Protein AF-A0AAE0AYU9-F1 (afdb_monomer_lite)

pLDDT: mean 73.84, std 14.52, range [38.28, 93.12]

Radius of gyration: 21.11 Å; chains: 1; bounding box: 48×39×66 Å

Sequence (106 aa):
MLLLDTLRYVDRSLGNIFGERENVRRELMTQLSTNEKCRDILRMGSDAFARLCELRRATGRLKDNRNSIVEEQVAKFLYVLANNAKNRTISFFFSSIWGDNKSTFS

Secondary structure (DSSP, 8-state):
-HHHHHHHHHHHHHHHHHHHHHHHHHHHHHHHTSHHHHHHHHSS-HHHHHHHHHHHHHTTSS--BTTB-HHHHHHHHHHHHHHHHHHHHHHHHHHHHHHHTTSS--

Structure (mmCIF, N/CA/C/O backbone):
data_AF-A0AAE0AYU9-F1
#
_entry.id   AF-A0AAE0AYU9-F1
#
loop_
_atom_site.group_PDB
_atom_site.id
_atom_site.type_symbol
_atom_site.label_atom_id
_atom_site.label_alt_id
_atom_site.label_comp_id
_atom_site.label_asym_id
_atom_site.label_entity_id
_atom_site.label_seq_id
_atom_site.pdbx_PDB_ins_code
_atom_site.Cartn_x
_atom_site.Cartn_y
_atom_site.Cartn_z
_atom_site.occupancy
_atom_site.B_iso_or_equiv
_atom_site.auth_seq_id
_atom_site.auth_comp_id
_atom_site.auth_asym_id
_atom_site.auth_atom_id
_atom_site.pdbx_PDB_model_num
ATOM 1 N N . MET A 1 1 ? 19.337 1.961 41.067 1.00 57.38 1 MET A N 1
ATOM 2 C CA . MET A 1 1 ? 19.549 3.141 40.201 1.00 57.38 1 MET A CA 1
ATOM 3 C C . MET A 1 1 ? 19.868 2.718 38.764 1.00 57.38 1 MET A C 1
ATOM 5 O O . MET A 1 1 ? 19.027 2.956 37.915 1.00 57.38 1 MET A O 1
ATOM 9 N N . LEU A 1 2 ? 20.932 1.939 38.512 1.00 59.59 2 LEU A N 1
ATOM 10 C CA . LEU A 1 2 ? 21.308 1.454 37.164 1.00 59.59 2 LEU A CA 1
ATOM 11 C C . LEU A 1 2 ? 20.203 0.697 36.388 1.00 59.59 2 LEU A C 1
ATOM 13 O O . LEU A 1 2 ? 20.044 0.918 35.194 1.00 59.59 2 LEU A O 1
ATOM 17 N N . LEU A 1 3 ? 19.396 -0.143 37.052 1.00 43.28 3 LEU A N 1
ATOM 18 C CA . LEU A 1 3 ? 18.287 -0.880 36.411 1.00 43.28 3 LEU A CA 1
ATOM 19 C C . LEU A 1 3 ? 17.128 0.016 35.926 1.00 43.28 3 LEU A C 1
ATOM 21 O O . LEU A 1 3 ? 16.417 -0.341 34.993 1.00 43.28 3 LEU A O 1
ATOM 25 N N . LEU A 1 4 ? 16.921 1.180 36.552 1.00 41.94 4 LEU A N 1
ATOM 26 C CA . LEU A 1 4 ? 15.888 2.137 36.129 1.00 41.94 4 LEU A CA 1
ATOM 27 C C . LEU A 1 4 ? 16.367 3.000 34.959 1.00 41.94 4 LEU A C 1
ATOM 29 O O . LEU A 1 4 ? 15.555 3.475 34.167 1.00 41.94 4 LEU A O 1
ATOM 33 N N . ASP A 1 5 ? 17.676 3.206 34.842 1.00 48.34 5 ASP A N 1
ATOM 34 C CA . ASP A 1 5 ? 18.280 3.958 33.744 1.00 48.34 5 ASP A CA 1
ATOM 35 C C . ASP A 1 5 ? 18.350 3.109 32.472 1.00 48.34 5 ASP A C 1
ATOM 37 O O . ASP A 1 5 ? 18.048 3.608 31.389 1.00 48.34 5 ASP A O 1
ATOM 41 N N . THR A 1 6 ? 18.622 1.806 32.598 1.00 44.81 6 THR A N 1
ATOM 42 C CA . THR A 1 6 ? 18.540 0.866 31.472 1.00 44.81 6 THR A CA 1
ATOM 43 C C . THR A 1 6 ? 17.108 0.695 30.971 1.00 44.81 6 THR A C 1
ATOM 45 O O . THR A 1 6 ? 16.889 0.756 29.765 1.00 44.81 6 THR A O 1
ATOM 48 N N . LEU A 1 7 ? 16.115 0.568 31.860 1.00 38.28 7 LEU A N 1
ATOM 49 C CA . LEU A 1 7 ? 14.704 0.515 31.458 1.00 38.28 7 LEU A CA 1
ATOM 50 C C . LEU A 1 7 ? 14.247 1.806 30.769 1.00 38.28 7 LEU A C 1
ATOM 52 O O . LEU A 1 7 ? 13.590 1.733 29.737 1.00 38.28 7 LEU A O 1
ATOM 56 N N . ARG A 1 8 ? 14.643 2.983 31.272 1.00 51.56 8 ARG A N 1
ATOM 57 C CA . ARG A 1 8 ? 14.332 4.274 30.628 1.00 51.56 8 ARG A CA 1
ATOM 58 C C . ARG A 1 8 ? 15.034 4.457 29.284 1.00 51.56 8 ARG A C 1
ATOM 60 O O . ARG A 1 8 ? 14.462 5.053 28.375 1.00 51.56 8 ARG A O 1
ATOM 67 N N . TYR A 1 9 ? 16.258 3.955 29.142 1.00 57.06 9 TYR A N 1
ATOM 68 C CA . TYR A 1 9 ? 16.981 3.967 27.873 1.00 57.06 9 TYR A CA 1
ATOM 69 C C . TYR A 1 9 ? 16.324 3.048 26.839 1.00 57.06 9 TYR A C 1
ATOM 71 O O . TYR A 1 9 ? 16.141 3.452 25.690 1.00 57.06 9 TYR A O 1
ATOM 79 N N . VAL A 1 10 ? 15.928 1.841 27.250 1.00 53.25 10 VAL A N 1
ATOM 80 C CA . VAL A 1 10 ? 15.205 0.891 26.397 1.00 53.25 10 VAL A CA 1
ATOM 81 C C . VAL A 1 10 ? 13.835 1.448 26.019 1.00 53.25 10 VAL A C 1
ATOM 83 O O . VAL A 1 10 ? 13.507 1.431 24.842 1.00 53.25 10 VAL A O 1
ATOM 86 N N . ASP A 1 11 ? 13.077 2.018 26.956 1.00 47.81 11 ASP A N 1
ATOM 87 C CA . ASP A 1 11 ? 11.770 2.635 26.692 1.00 47.81 11 ASP A CA 1
ATOM 88 C C . ASP A 1 11 ? 11.874 3.829 25.728 1.00 47.81 11 ASP A C 1
ATOM 90 O O . ASP A 1 11 ? 11.139 3.902 24.747 1.00 47.81 11 ASP A O 1
ATOM 94 N N . ARG A 1 12 ? 12.874 4.704 25.908 1.00 63.91 12 ARG A N 1
ATOM 95 C CA . ARG A 1 12 ? 13.167 5.800 24.968 1.00 63.91 12 ARG A CA 1
ATOM 96 C C . ARG A 1 12 ? 13.587 5.285 23.590 1.00 63.91 12 ARG A C 1
ATOM 98 O O . ARG A 1 12 ? 13.163 5.833 22.576 1.00 63.91 12 ARG A O 1
ATOM 105 N N . SER A 1 13 ? 14.418 4.246 23.543 1.00 60.97 13 SER A N 1
ATOM 106 C CA . SER A 1 13 ? 14.878 3.643 22.286 1.00 60.97 13 SER A CA 1
ATOM 107 C C . SER A 1 13 ? 13.727 2.963 21.550 1.00 60.97 13 SER A C 1
ATOM 109 O O . SER A 1 13 ? 13.574 3.148 20.348 1.00 60.97 13 SER A O 1
ATOM 111 N N . LEU A 1 14 ? 12.868 2.243 22.274 1.00 49.81 14 LEU A N 1
ATOM 112 C CA . LEU A 1 14 ? 11.630 1.682 21.750 1.00 49.81 14 LEU A CA 1
ATOM 113 C C . LEU A 1 14 ? 10.711 2.797 21.256 1.00 49.81 14 LEU A C 1
ATOM 115 O O . LEU A 1 14 ? 10.235 2.707 20.132 1.00 49.81 14 LEU A O 1
ATOM 119 N N . GLY A 1 15 ? 10.523 3.870 22.024 1.00 64.50 15 GLY A N 1
ATOM 120 C CA . GLY A 1 15 ? 9.752 5.045 21.620 1.00 64.50 15 GLY A CA 1
ATOM 121 C C . GLY A 1 15 ? 10.256 5.670 20.316 1.00 64.50 15 GLY A C 1
ATOM 122 O O . GLY A 1 15 ? 9.451 5.956 19.432 1.00 64.50 15 GLY A O 1
ATOM 123 N N . ASN A 1 16 ? 11.576 5.791 20.144 1.00 66.06 16 ASN A N 1
ATOM 124 C CA . ASN A 1 16 ? 12.182 6.235 18.887 1.00 66.06 16 ASN A CA 1
ATOM 125 C C . ASN A 1 16 ? 11.937 5.243 17.740 1.00 66.06 16 ASN A C 1
ATOM 127 O O . ASN A 1 16 ? 11.542 5.669 16.662 1.00 66.06 16 ASN A O 1
ATOM 131 N N . ILE A 1 17 ? 12.099 3.934 17.966 1.00 57.25 17 ILE A N 1
ATOM 132 C CA . ILE A 1 17 ? 11.846 2.895 16.951 1.00 57.25 17 ILE A CA 1
ATOM 133 C C . ILE A 1 17 ? 10.368 2.876 16.537 1.00 57.25 17 ILE A C 1
ATOM 135 O O . ILE A 1 17 ? 10.054 2.756 15.353 1.00 57.25 17 ILE A O 1
ATOM 139 N N . PHE A 1 18 ? 9.444 2.993 17.492 1.00 59.09 18 PHE A N 1
ATOM 140 C CA . PHE A 1 18 ? 8.012 3.102 17.224 1.00 59.09 18 PHE A CA 1
ATOM 141 C C . PHE A 1 18 ? 7.702 4.395 16.464 1.00 59.09 18 PHE A C 1
ATOM 143 O O . PHE A 1 18 ? 7.024 4.335 15.445 1.00 59.09 18 PHE A O 1
ATOM 150 N N . GLY A 1 19 ? 8.252 5.538 16.881 1.00 68.00 19 GLY A N 1
ATOM 151 C CA . GLY A 1 19 ? 8.072 6.820 16.191 1.00 68.00 19 GLY A CA 1
ATOM 152 C C . GLY A 1 19 ? 8.620 6.824 14.761 1.00 68.00 19 GLY A C 1
ATOM 153 O O . GLY A 1 19 ? 7.975 7.331 13.845 1.00 68.00 19 GLY A O 1
ATOM 154 N N . GLU A 1 20 ? 9.773 6.203 14.535 1.00 70.19 20 GLU A N 1
ATOM 155 C CA . GLU A 1 20 ? 10.373 6.058 13.210 1.00 70.19 20 GLU A CA 1
ATOM 156 C C . GLU A 1 20 ? 9.540 5.129 12.320 1.00 70.19 20 GLU A C 1
ATOM 158 O O . GLU A 1 20 ? 9.243 5.471 11.175 1.00 70.19 20 GLU A O 1
ATOM 163 N N . ARG A 1 21 ? 9.052 4.006 12.864 1.00 70.19 21 ARG A N 1
ATOM 164 C CA . ARG A 1 21 ? 8.106 3.121 12.164 1.00 70.19 21 ARG A CA 1
ATOM 165 C C . ARG A 1 21 ? 6.810 3.836 11.800 1.00 70.19 21 ARG A C 1
ATOM 167 O O . ARG A 1 21 ? 6.325 3.654 10.688 1.00 70.19 21 ARG A O 1
ATOM 174 N N . GLU A 1 22 ? 6.272 4.667 12.687 1.00 73.88 22 GLU A N 1
ATOM 175 C CA . GLU A 1 22 ? 5.078 5.475 12.419 1.00 73.88 22 GLU A CA 1
ATOM 176 C C . GLU A 1 22 ? 5.318 6.536 11.336 1.00 73.88 22 GLU A C 1
ATOM 178 O O . GLU A 1 22 ? 4.443 6.788 10.503 1.00 73.88 22 GLU A O 1
ATOM 183 N N . ASN A 1 23 ? 6.508 7.139 11.301 1.00 77.31 23 ASN A N 1
ATOM 184 C CA . ASN A 1 23 ? 6.890 8.087 10.254 1.00 77.31 23 ASN A CA 1
ATOM 185 C C . ASN A 1 23 ? 7.021 7.396 8.896 1.00 77.31 23 ASN A C 1
ATOM 187 O O . ASN A 1 23 ? 6.423 7.855 7.924 1.00 77.31 23 ASN A O 1
ATOM 191 N N . VAL A 1 24 ? 7.722 6.260 8.843 1.00 75.56 24 VAL A N 1
ATOM 192 C CA . VAL A 1 24 ? 7.838 5.430 7.635 1.00 75.56 24 VAL A CA 1
ATOM 193 C C . VAL A 1 24 ? 6.461 4.955 7.173 1.00 75.56 24 VAL A C 1
ATOM 195 O O . VAL A 1 24 ? 6.170 4.971 5.979 1.00 75.56 24 VAL A O 1
ATOM 198 N N . ARG A 1 25 ? 5.578 4.582 8.108 1.00 77.50 25 ARG A N 1
ATOM 199 C CA . ARG A 1 25 ? 4.198 4.191 7.809 1.00 77.50 25 ARG A CA 1
ATOM 200 C C . ARG A 1 25 ? 3.422 5.332 7.156 1.00 77.50 25 ARG A C 1
ATOM 202 O O . ARG A 1 25 ? 2.784 5.107 6.130 1.00 77.50 25 ARG A O 1
ATOM 209 N N . ARG A 1 26 ? 3.453 6.537 7.735 1.00 81.44 26 ARG A N 1
ATOM 210 C CA . ARG A 1 26 ? 2.767 7.707 7.160 1.00 81.44 26 ARG A CA 1
ATOM 211 C C . ARG A 1 26 ? 3.302 8.043 5.778 1.00 81.44 26 ARG A C 1
ATOM 213 O O . ARG A 1 26 ? 2.507 8.233 4.867 1.00 81.44 26 ARG A O 1
ATOM 220 N N . GLU A 1 27 ? 4.619 8.059 5.625 1.00 82.25 27 GLU A N 1
ATOM 221 C CA . GLU A 1 27 ? 5.267 8.336 4.346 1.00 82.25 27 GLU A CA 1
ATOM 222 C C . GLU A 1 27 ? 4.862 7.316 3.276 1.00 82.25 27 GLU A C 1
ATOM 224 O O . GLU A 1 27 ? 4.445 7.692 2.183 1.00 82.25 27 GLU A O 1
ATOM 229 N N . LEU A 1 28 ? 4.877 6.021 3.610 1.00 80.94 28 LEU A N 1
ATOM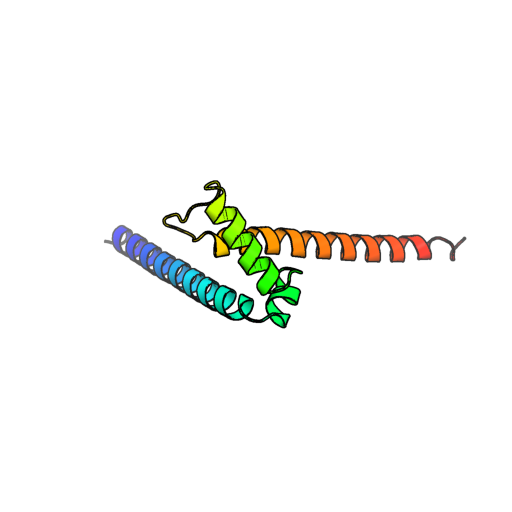 230 C CA . LEU A 1 28 ? 4.428 4.969 2.704 1.00 80.94 28 LEU A CA 1
ATOM 231 C C . LEU A 1 28 ? 2.970 5.181 2.274 1.00 80.94 28 LEU A C 1
ATOM 233 O O . LEU A 1 28 ? 2.675 5.119 1.085 1.00 80.94 28 LEU A O 1
ATOM 237 N N . MET A 1 29 ? 2.059 5.457 3.212 1.00 85.25 29 MET A N 1
ATOM 238 C CA . MET A 1 29 ? 0.651 5.708 2.875 1.00 85.25 29 MET A CA 1
ATOM 239 C C . MET A 1 29 ? 0.490 6.930 1.962 1.00 85.25 29 MET A C 1
ATOM 241 O O . MET A 1 29 ? -0.288 6.876 1.010 1.00 85.25 29 MET A O 1
ATOM 245 N N . THR A 1 30 ? 1.261 7.995 2.195 1.00 86.12 30 THR A N 1
ATOM 246 C CA . THR A 1 30 ? 1.296 9.167 1.311 1.00 86.12 30 THR A CA 1
ATOM 247 C C . THR A 1 30 ? 1.758 8.785 -0.092 1.00 86.12 30 THR A C 1
ATOM 249 O O . THR A 1 30 ? 1.109 9.150 -1.070 1.00 86.12 30 THR A O 1
ATOM 252 N N . GLN A 1 31 ? 2.824 7.996 -0.227 1.00 82.12 31 GLN A N 1
ATOM 253 C CA . GLN A 1 31 ? 3.327 7.569 -1.537 1.00 82.12 31 GLN A CA 1
ATOM 254 C C . GLN A 1 31 ? 2.313 6.707 -2.301 1.00 82.12 31 GLN A C 1
ATOM 256 O O . GLN A 1 31 ? 2.138 6.892 -3.508 1.00 82.12 31 GLN A O 1
ATOM 261 N N . LEU A 1 32 ? 1.597 5.816 -1.607 1.00 84.44 32 LEU A N 1
ATOM 262 C CA . LEU A 1 32 ? 0.579 4.937 -2.200 1.00 84.44 32 LEU A CA 1
ATOM 263 C C . LEU A 1 32 ? -0.656 5.681 -2.735 1.00 84.44 32 LEU A C 1
ATOM 265 O O . LEU A 1 32 ? -1.423 5.096 -3.502 1.00 84.44 32 LEU A O 1
ATOM 269 N N . SER A 1 33 ? -0.831 6.961 -2.387 1.00 83.62 33 SER A N 1
ATOM 270 C CA . SER A 1 33 ? -1.865 7.815 -2.986 1.00 83.62 33 SER A CA 1
ATOM 271 C C . SER A 1 33 ? -1.597 8.128 -4.465 1.00 83.62 33 SER A C 1
ATOM 273 O O . SER A 1 33 ? -2.526 8.429 -5.212 1.00 83.62 33 SER A O 1
ATOM 275 N N . THR A 1 34 ? -0.345 7.999 -4.918 1.00 84.38 34 THR A N 1
ATOM 276 C CA . THR A 1 34 ? 0.044 8.226 -6.316 1.00 84.38 34 THR A CA 1
ATOM 277 C C . THR A 1 34 ? 0.073 6.915 -7.103 1.00 84.38 34 THR A C 1
ATOM 279 O O . THR A 1 34 ? 0.583 5.895 -6.636 1.00 84.38 34 THR A O 1
ATOM 282 N N . ASN A 1 35 ? -0.461 6.925 -8.328 1.00 82.50 35 ASN A N 1
ATOM 283 C CA . ASN A 1 35 ? -0.609 5.706 -9.131 1.00 82.50 35 ASN A CA 1
ATOM 284 C C . ASN A 1 35 ? 0.746 5.080 -9.516 1.00 82.50 35 ASN A C 1
ATOM 286 O O . ASN A 1 35 ? 0.903 3.863 -9.448 1.00 82.50 35 ASN A O 1
ATOM 290 N N . GLU A 1 36 ? 1.740 5.905 -9.859 1.00 82.94 36 GLU A N 1
ATOM 291 C CA . GLU A 1 36 ? 3.094 5.458 -10.214 1.00 82.94 36 GLU A CA 1
ATOM 292 C C . GLU A 1 36 ? 3.768 4.712 -9.054 1.00 82.94 36 GLU A C 1
ATOM 294 O O . GLU A 1 36 ? 4.094 3.531 -9.180 1.00 82.94 36 GLU A O 1
ATOM 299 N N . LYS A 1 37 ? 3.882 5.349 -7.880 1.00 76.94 37 LYS A N 1
ATOM 300 C CA . LYS A 1 37 ? 4.521 4.726 -6.711 1.00 76.94 37 LYS A CA 1
ATOM 301 C C . LYS A 1 37 ? 3.745 3.516 -6.210 1.00 76.94 37 LYS A C 1
ATOM 303 O O . LYS A 1 37 ? 4.356 2.517 -5.837 1.00 76.94 37 LYS A O 1
ATOM 308 N N . CYS A 1 38 ? 2.414 3.559 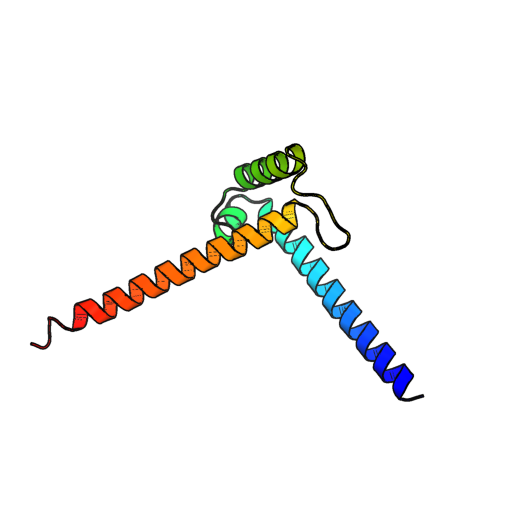-6.243 1.00 81.94 38 CYS A N 1
ATOM 309 C CA . CYS A 1 38 ? 1.592 2.409 -5.881 1.00 81.94 38 CYS A CA 1
ATOM 310 C C . CYS A 1 38 ? 1.882 1.204 -6.795 1.00 81.94 38 CYS A C 1
ATOM 312 O O . CYS A 1 38 ? 2.101 0.091 -6.308 1.00 81.94 38 CYS A O 1
ATOM 314 N N . ARG A 1 39 ? 2.014 1.426 -8.111 1.00 85.69 39 ARG A N 1
ATOM 315 C CA . ARG A 1 39 ? 2.396 0.374 -9.066 1.00 85.69 39 ARG A CA 1
ATOM 316 C C . ARG A 1 39 ? 3.815 -0.134 -8.847 1.00 85.69 39 ARG A C 1
ATOM 318 O O . ARG A 1 39 ? 4.033 -1.343 -8.917 1.00 85.69 39 ARG A O 1
ATOM 325 N N . ASP A 1 40 ? 4.771 0.733 -8.556 1.00 77.44 40 ASP A N 1
ATOM 326 C CA . ASP A 1 40 ? 6.160 0.317 -8.341 1.00 77.44 40 ASP A CA 1
ATOM 327 C C . ASP A 1 40 ? 6.339 -0.517 -7.068 1.00 77.44 40 ASP A C 1
ATOM 329 O O . ASP A 1 40 ? 7.072 -1.518 -7.054 1.00 77.44 40 ASP A O 1
ATOM 333 N N . ILE A 1 41 ? 5.639 -0.119 -6.005 1.00 78.25 41 ILE A N 1
ATOM 334 C CA . ILE A 1 41 ? 5.753 -0.713 -4.673 1.00 78.25 41 ILE A CA 1
ATOM 335 C C . ILE A 1 41 ? 4.865 -1.959 -4.553 1.00 78.25 41 ILE A C 1
ATOM 337 O O . ILE A 1 41 ? 5.338 -3.004 -4.105 1.00 78.25 41 ILE A O 1
ATOM 341 N N . LEU A 1 42 ? 3.597 -1.874 -4.968 1.00 83.62 42 LEU A N 1
ATOM 342 C CA . LEU A 1 42 ? 2.585 -2.919 -4.758 1.00 83.62 42 LEU A CA 1
ATOM 343 C C . LEU A 1 42 ? 2.231 -3.711 -6.020 1.00 83.62 42 LEU A C 1
ATOM 345 O O . LEU A 1 42 ? 1.479 -4.679 -5.924 1.00 83.62 42 LEU A O 1
ATOM 349 N N . ARG A 1 43 ? 2.729 -3.316 -7.202 1.00 84.31 43 ARG A N 1
ATOM 350 C CA . ARG A 1 43 ? 2.302 -3.870 -8.507 1.00 84.31 43 ARG A CA 1
ATOM 351 C C . ARG A 1 43 ? 0.795 -3.731 -8.754 1.00 84.31 43 ARG A C 1
ATOM 353 O O . ARG A 1 43 ? 0.212 -4.487 -9.525 1.00 84.31 43 ARG A O 1
ATOM 360 N N . MET A 1 44 ? 0.172 -2.740 -8.121 1.00 87.62 44 MET A N 1
ATOM 361 C CA . MET A 1 44 ? -1.252 -2.435 -8.211 1.00 87.62 44 MET A CA 1
ATOM 362 C C . MET A 1 44 ? -1.430 -0.920 -8.347 1.00 87.62 44 MET A C 1
ATOM 364 O O . MET A 1 44 ? -0.664 -0.162 -7.769 1.00 87.62 44 MET A O 1
ATOM 368 N N . GLY A 1 45 ? -2.405 -0.465 -9.137 1.00 89.06 45 GLY A N 1
ATOM 369 C CA . GLY A 1 45 ? -2.716 0.968 -9.225 1.00 89.06 45 GLY A CA 1
ATOM 370 C C . GLY A 1 45 ? -3.383 1.489 -7.952 1.00 89.06 45 GLY A C 1
ATOM 371 O O . GLY A 1 45 ? -4.092 0.735 -7.283 1.00 89.06 45 GLY A O 1
ATOM 372 N N . SER A 1 46 ? -3.215 2.781 -7.662 1.00 89.75 46 SER A N 1
ATOM 373 C CA . SER A 1 46 ? -3.776 3.445 -6.472 1.00 89.75 46 SER A CA 1
ATOM 374 C C . SER A 1 46 ? -5.292 3.246 -6.338 1.00 89.75 46 SER A C 1
ATOM 376 O O . SER A 1 46 ? -5.772 2.892 -5.265 1.00 89.75 46 SER A O 1
ATOM 378 N N . ASP A 1 47 ? -6.043 3.348 -7.438 1.00 91.88 47 ASP A N 1
ATOM 379 C CA . ASP A 1 47 ? -7.505 3.174 -7.417 1.00 91.88 47 ASP A CA 1
ATOM 380 C C . ASP A 1 47 ? -7.926 1.724 -7.149 1.00 91.88 47 ASP A C 1
ATOM 382 O O . ASP A 1 47 ? -8.932 1.457 -6.492 1.00 91.88 47 ASP A O 1
ATOM 386 N N . ALA A 1 48 ? -7.169 0.762 -7.684 1.00 91.94 48 ALA A N 1
ATOM 387 C CA . ALA A 1 48 ? -7.422 -0.655 -7.444 1.00 91.94 48 ALA A CA 1
ATOM 388 C C . ALA A 1 48 ? -7.093 -1.026 -5.993 1.00 91.94 48 ALA A C 1
ATOM 390 O O . ALA A 1 48 ? -7.834 -1.787 -5.373 1.00 91.94 48 ALA A O 1
ATOM 391 N N . PHE A 1 49 ? -6.029 -0.438 -5.444 1.00 91.44 49 PHE A N 1
ATOM 392 C CA . PHE A 1 49 ? -5.678 -0.563 -4.037 1.00 91.44 49 PHE A CA 1
ATOM 393 C C . PHE A 1 49 ? -6.776 0.011 -3.129 1.00 91.44 49 PHE A C 1
ATOM 395 O O . PHE A 1 49 ? -7.226 -0.683 -2.220 1.00 91.44 49 PHE A O 1
ATOM 402 N N . ALA A 1 50 ? -7.276 1.216 -3.417 1.00 91.12 50 ALA A N 1
ATOM 403 C CA . ALA A 1 50 ? -8.371 1.825 -2.661 1.00 91.12 50 ALA A CA 1
ATOM 404 C C . ALA A 1 50 ? -9.631 0.940 -2.663 1.00 91.12 50 ALA A C 1
ATOM 406 O O . ALA A 1 50 ? -10.140 0.584 -1.599 1.00 91.12 50 ALA A O 1
ATOM 407 N N . ARG A 1 51 ? -10.060 0.469 -3.844 1.00 93.12 51 ARG A N 1
ATOM 408 C CA . ARG A 1 51 ? -11.201 -0.456 -3.979 1.00 93.12 51 ARG A CA 1
ATOM 409 C C . ARG A 1 51 ? -11.003 -1.767 -3.218 1.00 93.12 51 ARG A C 1
ATOM 411 O O . ARG A 1 51 ? -11.949 -2.311 -2.648 1.00 93.12 51 ARG A O 1
ATOM 418 N N . LEU A 1 52 ? -9.782 -2.301 -3.198 1.00 91.25 52 LEU A N 1
ATOM 419 C CA . LEU A 1 52 ? -9.475 -3.506 -2.433 1.00 91.25 52 LEU A CA 1
ATOM 420 C C . LEU A 1 52 ? -9.638 -3.261 -0.928 1.00 91.25 52 LEU A C 1
ATOM 422 O O . LEU A 1 52 ? -10.244 -4.088 -0.244 1.00 91.25 52 LEU A O 1
ATOM 426 N N . CYS A 1 53 ? -9.136 -2.136 -0.420 1.00 91.19 53 CYS A N 1
ATOM 427 C CA . CYS A 1 53 ? -9.284 -1.744 0.980 1.00 91.19 53 CYS A CA 1
ATOM 428 C C . CYS A 1 53 ? -10.760 -1.577 1.364 1.00 91.19 53 CYS A C 1
ATOM 430 O O . CYS A 1 53 ? -11.192 -2.138 2.372 1.00 91.19 53 CYS A O 1
ATOM 432 N N . GLU A 1 54 ? -11.560 -0.921 0.522 1.00 90.88 54 GLU A N 1
ATOM 433 C CA . GLU A 1 54 ? -13.012 -0.794 0.704 1.00 90.88 54 GLU A CA 1
ATOM 434 C C . GLU A 1 54 ? -13.707 -2.158 0.765 1.00 90.88 54 GLU A C 1
ATOM 436 O O . GLU A 1 54 ? -14.460 -2.429 1.699 1.00 90.88 54 GLU A O 1
ATOM 441 N N . LEU A 1 55 ? -13.407 -3.064 -0.170 1.00 90.88 55 LEU A N 1
ATOM 442 C CA . LEU A 1 55 ? -13.985 -4.410 -0.185 1.00 90.88 55 LEU A CA 1
ATOM 443 C C . LEU A 1 55 ? -13.620 -5.201 1.080 1.00 90.88 55 LEU A C 1
ATOM 445 O O . LEU A 1 55 ? -14.439 -5.934 1.646 1.00 90.88 55 LEU A O 1
ATOM 449 N N . ARG A 1 56 ? -12.372 -5.078 1.541 1.00 87.75 56 ARG A N 1
ATOM 450 C CA . ARG A 1 56 ? -11.917 -5.728 2.775 1.00 87.75 56 ARG A CA 1
ATOM 451 C C . ARG A 1 56 ? -12.601 -5.150 4.019 1.00 87.75 56 ARG A C 1
ATOM 453 O O . ARG A 1 56 ? -12.936 -5.931 4.910 1.00 87.75 56 ARG A O 1
ATOM 460 N N . ARG A 1 57 ? -12.876 -3.841 4.053 1.00 86.88 57 ARG A N 1
ATOM 461 C CA . ARG A 1 57 ? -13.675 -3.190 5.108 1.00 86.88 57 ARG A CA 1
ATOM 462 C C . ARG A 1 57 ? -15.138 -3.641 5.066 1.00 86.88 57 ARG A C 1
ATOM 464 O O . ARG A 1 57 ? -15.664 -4.075 6.087 1.00 86.88 57 ARG A O 1
ATOM 471 N N . ALA A 1 58 ? -15.766 -3.625 3.890 1.00 87.56 58 ALA A N 1
ATOM 472 C CA . ALA A 1 58 ? -17.169 -4.002 3.693 1.00 87.56 58 ALA A CA 1
ATOM 47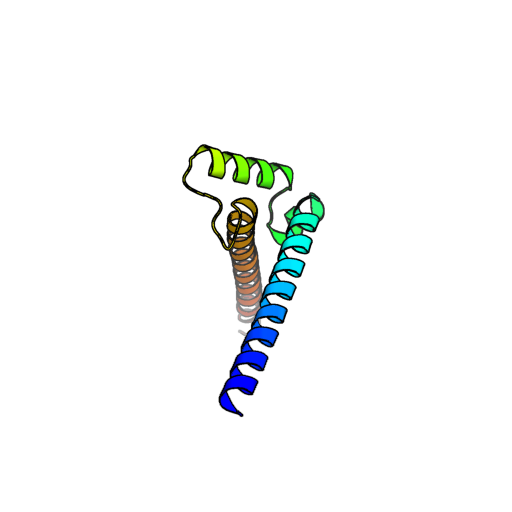3 C C . ALA A 1 58 ? -17.458 -5.460 4.085 1.00 87.56 58 ALA A C 1
ATOM 475 O O . ALA A 1 58 ? -18.503 -5.766 4.650 1.00 87.56 58 ALA A O 1
ATOM 476 N N . THR A 1 59 ? -16.509 -6.366 3.839 1.00 86.50 59 THR A N 1
ATOM 477 C CA . THR A 1 59 ? -16.633 -7.777 4.244 1.00 86.50 59 THR A CA 1
ATOM 478 C C . THR A 1 59 ? -16.441 -8.010 5.748 1.00 86.50 59 THR A C 1
ATOM 480 O O . THR A 1 59 ? -16.648 -9.130 6.213 1.00 86.50 59 THR A O 1
ATOM 483 N N . GLY A 1 60 ? -16.013 -7.001 6.519 1.00 81.50 60 GLY A N 1
ATOM 484 C CA . GLY A 1 60 ? -15.820 -7.082 7.973 1.00 81.50 60 GLY A CA 1
ATOM 485 C C . GLY A 1 60 ? -14.695 -8.018 8.433 1.00 81.50 60 GLY A C 1
ATOM 486 O O . GLY A 1 60 ? -14.500 -8.199 9.637 1.00 81.50 60 GLY A O 1
ATOM 487 N N . ARG A 1 61 ? -13.955 -8.620 7.490 1.00 79.38 61 ARG A N 1
ATOM 488 C CA . ARG A 1 61 ? -12.866 -9.575 7.752 1.00 79.38 61 ARG A CA 1
ATOM 489 C C . ARG A 1 61 ? -11.564 -8.897 8.150 1.00 79.38 61 ARG A C 1
ATOM 491 O O . ARG A 1 61 ? -10.759 -9.502 8.849 1.00 79.38 61 ARG A O 1
ATOM 498 N N . LEU A 1 62 ? -11.362 -7.665 7.694 1.00 86.56 62 LEU A N 1
ATOM 499 C CA . LEU A 1 62 ? -10.258 -6.814 8.111 1.00 86.56 62 LEU A CA 1
ATOM 500 C C . LEU A 1 62 ? -10.823 -5.627 8.878 1.00 86.56 62 LEU A C 1
ATOM 502 O O . LEU A 1 62 ? -11.742 -4.953 8.414 1.00 86.56 62 LEU A O 1
ATOM 506 N N . LYS A 1 63 ? -10.265 -5.398 10.064 1.00 87.38 63 LYS A N 1
ATOM 507 C CA . LYS A 1 63 ? -10.627 -4.296 10.949 1.00 87.38 63 LYS A CA 1
ATOM 508 C C . LYS A 1 63 ? -9.367 -3.570 11.376 1.00 87.38 63 LYS A C 1
ATOM 510 O O . LYS A 1 63 ? -8.287 -4.167 11.459 1.00 87.38 63 LYS A O 1
ATOM 515 N N . ASP A 1 64 ? -9.539 -2.293 11.670 1.00 87.50 64 ASP A N 1
ATOM 516 C CA . ASP A 1 64 ? -8.495 -1.508 12.302 1.00 87.50 64 ASP A CA 1
ATOM 517 C C . ASP A 1 64 ? -8.202 -2.105 13.690 1.00 87.50 64 ASP A C 1
ATOM 519 O O . ASP A 1 64 ? -9.104 -2.560 14.401 1.00 87.50 64 ASP A O 1
ATOM 523 N N . ASN A 1 65 ? -6.927 -2.158 14.061 1.00 84.62 65 ASN A N 1
ATOM 524 C CA . ASN A 1 65 ? -6.478 -2.585 15.382 1.00 84.62 65 ASN A CA 1
ATOM 525 C C . ASN A 1 65 ? -5.520 -1.540 15.966 1.00 84.62 65 ASN A C 1
ATOM 527 O O . ASN A 1 65 ? -5.136 -0.590 15.287 1.00 84.62 65 ASN A O 1
ATOM 531 N N . ARG A 1 66 ? -5.106 -1.727 17.226 1.00 78.81 66 ARG A N 1
ATOM 532 C CA . ARG A 1 66 ? -4.228 -0.782 17.942 1.00 78.81 66 ARG A CA 1
ATOM 533 C C . ARG A 1 66 ? -2.928 -0.452 17.193 1.00 78.81 66 ARG A C 1
ATOM 535 O O . ARG A 1 66 ? -2.364 0.610 17.420 1.00 78.81 66 ARG A O 1
ATOM 542 N N . ASN A 1 67 ? -2.467 -1.350 16.326 1.00 75.25 67 ASN A N 1
ATOM 543 C CA . ASN A 1 67 ? -1.157 -1.278 15.688 1.00 75.25 67 ASN A CA 1
ATOM 544 C C . ASN A 1 67 ? -1.224 -1.018 14.175 1.00 75.25 67 ASN A C 1
ATOM 546 O O . ASN A 1 67 ? -0.172 -0.861 13.565 1.00 75.25 67 ASN A O 1
ATOM 550 N N . SER A 1 68 ? -2.406 -1.072 13.543 1.00 80.75 68 SER A N 1
ATOM 551 C CA . SER A 1 68 ? -2.538 -0.898 12.089 1.00 80.75 68 SER A CA 1
ATOM 552 C C . SER A 1 68 ? -3.981 -0.733 11.616 1.00 80.75 68 SER A C 1
ATOM 554 O O . SER A 1 68 ? -4.890 -1.422 12.091 1.00 80.75 68 SER A O 1
ATOM 556 N N . ILE A 1 69 ? -4.161 0.108 10.598 1.00 88.44 69 ILE A N 1
ATOM 557 C CA . ILE A 1 69 ? -5.418 0.239 9.846 1.00 88.44 69 ILE A CA 1
ATOM 558 C C . ILE A 1 69 ? -5.491 -0.771 8.693 1.00 88.44 69 ILE A C 1
ATOM 560 O O . ILE A 1 69 ? -4.477 -1.353 8.300 1.00 88.44 69 ILE A O 1
ATOM 564 N N . VAL A 1 70 ? -6.683 -0.986 8.135 1.00 88.38 70 VAL A N 1
ATOM 565 C CA . VAL A 1 70 ? -6.898 -1.937 7.029 1.00 88.38 70 VAL A CA 1
ATOM 566 C C . VAL A 1 70 ? -5.986 -1.662 5.830 1.00 88.38 70 VAL A C 1
ATOM 568 O O . VAL A 1 70 ? -5.386 -2.603 5.313 1.00 88.38 70 VAL A O 1
ATOM 571 N N . GLU A 1 71 ? -5.818 -0.407 5.411 1.00 89.38 71 GLU A N 1
ATOM 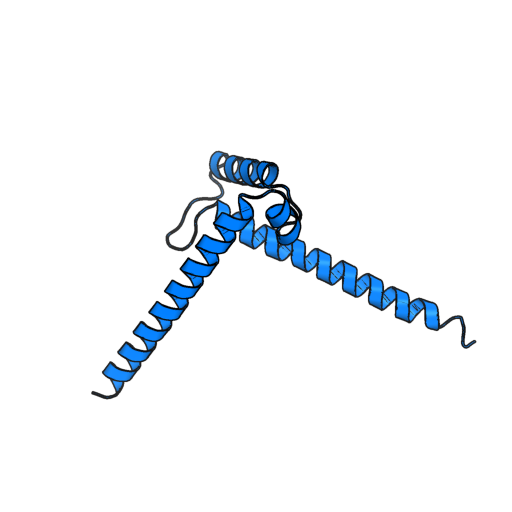572 C CA . GLU A 1 71 ? -4.973 -0.041 4.263 1.00 89.38 71 GLU A CA 1
ATOM 573 C C . GLU A 1 71 ? -3.527 -0.466 4.489 1.00 89.38 71 GLU A C 1
ATOM 575 O O . GLU A 1 71 ? -2.875 -0.991 3.591 1.00 89.38 71 GLU A O 1
ATOM 580 N N . GLU A 1 72 ? -3.030 -0.304 5.711 1.00 85.06 72 GLU A N 1
ATOM 581 C CA . GLU A 1 72 ? -1.673 -0.685 6.066 1.00 85.06 72 GLU A CA 1
ATOM 582 C C . GLU A 1 72 ? -1.490 -2.204 6.058 1.00 85.06 72 GLU A C 1
ATOM 584 O O . GLU A 1 72 ? -0.484 -2.710 5.555 1.00 85.06 72 GLU A O 1
ATOM 589 N N . GLN A 1 73 ? -2.462 -2.946 6.588 1.00 88.94 73 GLN A N 1
ATOM 590 C CA . GLN A 1 73 ? -2.433 -4.408 6.579 1.00 88.94 73 GLN A CA 1
ATOM 591 C C . GLN A 1 73 ? -2.439 -4.944 5.138 1.00 88.94 73 GLN A C 1
ATOM 593 O O . GLN A 1 73 ? -1.636 -5.816 4.794 1.00 88.94 73 GLN A O 1
ATOM 598 N N . VAL A 1 74 ? -3.289 -4.378 4.276 1.00 89.69 74 VAL A N 1
ATOM 599 C CA . VAL A 1 74 ? -3.360 -4.727 2.850 1.00 89.69 74 VAL A CA 1
ATOM 600 C C . VAL A 1 74 ? -2.072 -4.330 2.121 1.00 89.69 74 VAL A C 1
ATOM 602 O O . VAL A 1 74 ? -1.535 -5.136 1.360 1.00 89.69 74 VAL A O 1
ATOM 605 N N . ALA A 1 75 ? -1.522 -3.143 2.384 1.00 87.12 75 ALA A N 1
ATOM 606 C CA . ALA A 1 75 ? -0.273 -2.680 1.779 1.00 87.12 75 ALA A CA 1
ATOM 607 C C . ALA A 1 75 ? 0.915 -3.580 2.148 1.00 87.12 75 ALA A C 1
ATOM 609 O O . ALA A 1 75 ? 1.672 -3.978 1.265 1.00 87.12 75 ALA A O 1
ATOM 610 N N . LYS A 1 76 ? 1.059 -3.969 3.423 1.00 83.94 76 LYS A N 1
ATOM 611 C CA . LYS A 1 76 ? 2.109 -4.905 3.870 1.00 83.94 76 LYS A CA 1
ATOM 612 C C . LYS A 1 76 ? 1.997 -6.253 3.164 1.00 83.94 76 LYS A C 1
ATOM 614 O O . LYS A 1 76 ? 2.999 -6.783 2.688 1.00 83.94 76 LYS A O 1
ATOM 619 N N . PHE A 1 77 ? 0.783 -6.791 3.063 1.00 86.62 77 PHE A N 1
ATOM 620 C CA . PHE A 1 77 ? 0.533 -8.049 2.364 1.00 86.62 77 PHE A CA 1
ATOM 621 C C . PHE A 1 77 ? 0.935 -7.968 0.885 1.00 86.62 77 PHE A C 1
ATOM 623 O O . PHE A 1 77 ? 1.706 -8.800 0.403 1.00 86.62 77 PHE A O 1
ATOM 630 N N . LEU A 1 78 ? 0.474 -6.935 0.178 1.00 87.25 78 LEU A N 1
ATOM 631 C CA . LEU A 1 78 ? 0.796 -6.723 -1.233 1.00 87.25 78 LEU A CA 1
ATOM 632 C C . LEU A 1 78 ? 2.289 -6.471 -1.458 1.00 87.25 78 LEU A C 1
ATOM 634 O O . LEU A 1 78 ? 2.852 -6.996 -2.413 1.00 87.25 78 LEU A O 1
ATOM 638 N N . TYR A 1 79 ? 2.953 -5.741 -0.562 1.00 83.69 79 TYR A N 1
ATOM 639 C CA . TYR A 1 79 ? 4.395 -5.524 -0.622 1.00 83.69 79 TYR A CA 1
ATOM 640 C C . TYR A 1 79 ? 5.174 -6.843 -0.532 1.00 83.69 79 TYR A C 1
ATOM 642 O O . TYR A 1 79 ? 6.086 -7.086 -1.325 1.00 83.69 79 TYR A O 1
ATOM 650 N N . VAL A 1 80 ? 4.801 -7.735 0.393 1.00 81.62 80 VAL A N 1
ATOM 651 C CA . VAL A 1 80 ? 5.421 -9.066 0.505 1.00 81.62 80 VAL A CA 1
ATOM 652 C C . VAL A 1 80 ? 5.198 -9.875 -0.774 1.00 81.62 80 VAL A C 1
ATOM 654 O O . VAL A 1 80 ? 6.145 -10.458 -1.304 1.00 81.62 80 VAL A O 1
ATOM 657 N N . LEU A 1 81 ? 3.979 -9.876 -1.321 1.00 83.25 81 LEU A N 1
ATOM 658 C CA . LEU A 1 81 ? 3.682 -10.571 -2.577 1.00 83.25 81 LEU A CA 1
ATOM 659 C C . LEU A 1 81 ? 4.476 -10.010 -3.765 1.00 83.25 81 LEU A C 1
ATOM 661 O O . LEU A 1 81 ? 5.050 -10.782 -4.534 1.00 83.25 81 LEU A O 1
ATOM 665 N N . ALA A 1 82 ? 4.552 -8.686 -3.896 1.00 78.69 82 ALA A N 1
ATOM 666 C CA . ALA A 1 82 ? 5.279 -8.010 -4.964 1.00 78.69 82 ALA A CA 1
ATOM 667 C C . ALA A 1 82 ? 6.781 -8.326 -4.922 1.00 78.69 82 ALA A C 1
ATOM 669 O O . ALA A 1 82 ? 7.391 -8.584 -5.962 1.00 78.69 82 ALA A O 1
ATOM 670 N N . ASN A 1 83 ? 7.381 -8.357 -3.730 1.00 76.56 83 ASN A N 1
ATOM 671 C CA . ASN A 1 83 ? 8.788 -8.721 -3.571 1.00 76.56 83 ASN A CA 1
ATOM 672 C C . ASN A 1 83 ? 9.035 -10.214 -3.786 1.00 76.56 83 ASN A C 1
ATOM 674 O O . ASN A 1 83 ? 10.020 -10.580 -4.419 1.00 76.56 83 ASN A O 1
ATOM 678 N N . ASN A 1 84 ? 8.116 -11.083 -3.364 1.00 73.62 84 ASN A N 1
ATOM 679 C CA . ASN A 1 84 ? 8.203 -12.508 -3.676 1.00 73.62 84 ASN A CA 1
ATOM 680 C C . ASN A 1 84 ? 8.149 -12.763 -5.187 1.00 73.62 84 ASN A C 1
ATOM 682 O O . ASN A 1 84 ? 8.879 -13.617 -5.686 1.00 73.62 84 ASN A O 1
ATOM 686 N N . ALA A 1 85 ? 7.319 -12.020 -5.924 1.00 69.06 85 ALA A N 1
ATOM 687 C CA . ALA A 1 85 ? 7.295 -12.077 -7.382 1.00 69.06 85 ALA A CA 1
ATOM 688 C C . ALA A 1 85 ? 8.640 -11.632 -7.978 1.00 69.06 85 ALA A C 1
ATOM 690 O O . ALA A 1 85 ? 9.213 -12.376 -8.768 1.00 69.06 85 ALA A O 1
ATOM 691 N N .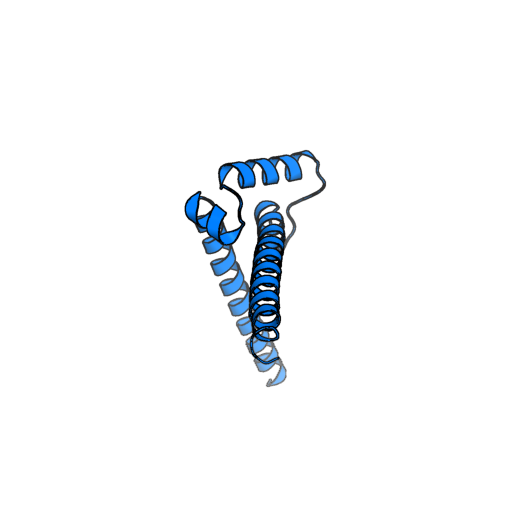 LYS A 1 86 ? 9.198 -10.494 -7.531 1.00 68.38 86 LYS A N 1
ATOM 692 C CA . LYS A 1 86 ? 10.541 -10.035 -7.941 1.00 68.38 86 LYS A CA 1
ATOM 693 C C . LYS A 1 86 ? 11.612 -11.097 -7.669 1.00 68.38 86 LYS A C 1
ATOM 695 O O . LYS A 1 86 ? 12.391 -11.407 -8.562 1.00 68.38 86 LYS A O 1
ATOM 700 N N . ASN A 1 87 ? 11.608 -11.704 -6.483 1.00 67.38 87 ASN A N 1
ATOM 701 C CA . ASN A 1 87 ? 12.574 -12.736 -6.103 1.00 67.38 87 ASN A CA 1
ATOM 702 C C . ASN A 1 87 ? 12.463 -13.990 -6.984 1.00 67.38 87 ASN A C 1
ATOM 704 O O . ASN A 1 87 ? 13.486 -14.535 -7.392 1.00 67.38 87 ASN A O 1
ATOM 708 N N . ARG A 1 88 ? 11.242 -14.422 -7.338 1.00 64.19 88 ARG A N 1
ATOM 709 C CA . ARG A 1 88 ? 11.035 -15.531 -8.289 1.00 64.19 88 ARG A CA 1
ATOM 710 C C . ARG A 1 88 ? 11.495 -15.172 -9.695 1.00 64.19 88 ARG A C 1
ATOM 712 O O . ARG A 1 88 ? 12.155 -15.983 -10.329 1.00 64.19 88 ARG A O 1
ATOM 719 N N . THR A 1 89 ? 11.177 -13.969 -10.169 1.00 68.75 89 THR A N 1
ATOM 720 C CA . THR A 1 89 ? 11.612 -13.477 -11.480 1.00 68.75 89 THR A CA 1
ATOM 721 C C . THR A 1 89 ? 13.135 -13.454 -11.572 1.00 68.75 89 THR A C 1
ATOM 723 O O . THR A 1 89 ? 13.701 -14.005 -12.507 1.00 68.75 89 THR A O 1
ATOM 726 N N . ILE A 1 90 ? 13.804 -12.890 -10.568 1.00 65.25 90 ILE A N 1
ATOM 727 C CA . ILE A 1 90 ? 15.266 -12.844 -10.487 1.00 65.25 90 ILE A CA 1
ATOM 728 C C . ILE A 1 90 ? 15.855 -14.260 -10.454 1.00 65.25 90 ILE A C 1
ATOM 730 O O . ILE A 1 90 ? 16.757 -14.568 -11.228 1.00 65.25 90 ILE A O 1
ATOM 734 N N . SER A 1 91 ? 15.320 -15.142 -9.603 1.00 62.47 91 SER A N 1
ATOM 735 C CA . SER A 1 91 ? 15.769 -16.535 -9.514 1.00 62.47 91 SER A CA 1
ATOM 736 C C . SER A 1 91 ? 15.596 -17.288 -10.836 1.00 62.47 91 SER A C 1
ATOM 738 O O . SER A 1 91 ? 16.505 -18.017 -11.230 1.00 62.47 91 SER A O 1
ATOM 740 N N . PHE A 1 92 ? 14.489 -17.075 -11.553 1.00 68.38 92 PHE A N 1
ATOM 741 C CA . PHE A 1 92 ? 14.260 -17.645 -12.879 1.00 68.38 92 PHE A CA 1
ATOM 742 C C . PHE A 1 92 ? 15.283 -17.136 -13.900 1.00 68.38 92 PHE A C 1
ATOM 744 O O . PHE A 1 92 ? 15.911 -17.945 -14.576 1.00 68.38 92 PHE A O 1
ATOM 751 N N . PHE A 1 93 ? 15.512 -15.821 -13.967 1.00 65.06 93 PHE A N 1
ATOM 752 C CA . PHE A 1 93 ? 16.491 -15.240 -14.889 1.00 65.06 93 PHE A CA 1
ATOM 753 C C . PHE A 1 93 ? 17.907 -15.760 -14.634 1.00 65.06 93 PHE A C 1
ATOM 755 O O . PHE A 1 93 ? 18.574 -16.181 -15.575 1.00 65.06 93 PHE A O 1
ATOM 762 N N . PHE A 1 94 ? 18.355 -15.807 -13.377 1.00 63.69 94 PHE A N 1
ATOM 763 C CA . PHE A 1 94 ? 19.668 -16.370 -13.062 1.00 63.69 94 PHE A CA 1
ATOM 764 C C . PHE A 1 94 ? 19.735 -17.869 -13.372 1.00 63.69 94 PHE A C 1
ATOM 766 O O . PHE A 1 94 ? 20.706 -18.314 -13.973 1.00 63.69 94 PHE A O 1
ATOM 773 N N . SER A 1 95 ? 18.699 -18.643 -13.042 1.00 67.12 95 SER A N 1
ATOM 774 C CA . SER A 1 95 ? 18.668 -20.082 -13.349 1.00 67.12 95 SER A CA 1
ATOM 775 C C . SER A 1 95 ? 18.699 -20.359 -14.856 1.00 67.12 95 SER A C 1
ATOM 777 O O . SER A 1 95 ? 19.352 -21.308 -15.279 1.00 67.12 95 SER A O 1
ATOM 779 N N . SER A 1 96 ? 18.052 -19.515 -15.666 1.00 65.50 96 SER A N 1
ATOM 780 C CA . SER A 1 96 ? 18.082 -19.606 -17.131 1.00 65.50 96 SER A CA 1
ATOM 781 C C . SER A 1 96 ? 19.469 -19.281 -17.695 1.00 65.50 96 SER A C 1
ATOM 783 O O . SER A 1 96 ? 20.007 -20.070 -18.462 1.00 65.50 96 SER A O 1
ATOM 785 N N . ILE A 1 97 ? 20.103 -18.188 -17.248 1.00 62.38 97 ILE A N 1
ATOM 786 C CA . ILE A 1 97 ? 21.445 -17.777 -17.714 1.00 62.38 97 ILE A CA 1
ATOM 787 C C . ILE A 1 97 ? 22.502 -18.862 -17.451 1.00 62.38 97 ILE A C 1
ATOM 789 O O . ILE A 1 97 ? 23.394 -19.086 -18.271 1.00 62.38 97 ILE A O 1
ATOM 793 N N . TRP A 1 98 ? 22.419 -19.553 -16.312 1.00 57.53 98 TRP A N 1
ATOM 794 C CA . TRP A 1 98 ? 23.343 -20.644 -15.985 1.00 57.53 98 TRP A CA 1
ATOM 795 C C . TRP A 1 98 ? 23.005 -21.968 -16.691 1.00 57.53 98 TRP A C 1
ATOM 797 O O . TRP A 1 98 ? 23.877 -22.831 -16.797 1.00 57.53 98 TRP A O 1
ATOM 807 N N . GLY A 1 99 ? 21.771 -22.140 -17.176 1.00 57.03 99 GLY A N 1
ATOM 808 C CA . GLY A 1 99 ? 21.354 -23.287 -17.987 1.00 57.03 99 GLY A CA 1
ATOM 809 C C . GLY A 1 99 ? 21.811 -23.188 -19.445 1.00 57.03 99 GLY A C 1
ATOM 810 O O . GLY A 1 99 ? 22.250 -24.188 -20.010 1.00 57.03 99 GLY A O 1
ATOM 811 N N . ASP A 1 100 ? 21.799 -21.981 -20.014 1.00 57.69 100 ASP A N 1
ATOM 812 C CA . ASP A 1 100 ? 22.151 -21.727 -21.421 1.00 57.69 100 ASP A CA 1
ATOM 813 C C . ASP A 1 100 ? 23.667 -21.799 -21.702 1.00 57.69 100 ASP A C 1
ATOM 815 O O . ASP A 1 100 ? 24.085 -21.990 -22.840 1.00 57.69 100 ASP A O 1
ATOM 819 N N . ASN A 1 101 ? 24.513 -21.707 -20.669 1.00 52.38 101 ASN A N 1
ATOM 820 C CA . ASN A 1 101 ? 25.977 -21.797 -20.791 1.00 52.38 101 ASN A CA 1
ATOM 821 C C . ASN A 1 101 ? 26.543 -23.226 -20.680 1.00 52.38 101 ASN A C 1
ATOM 823 O O . ASN A 1 101 ? 27.760 -23.407 -20.707 1.00 52.38 101 ASN A O 1
ATOM 827 N N . LYS A 1 102 ? 25.697 -24.256 -20.535 1.00 51.94 102 LYS A N 1
ATOM 828 C CA . LYS A 1 102 ? 26.157 -25.658 -20.513 1.00 51.94 102 LYS A CA 1
ATOM 829 C C . LYS A 1 102 ? 26.173 -26.336 -21.885 1.00 51.94 102 LYS A C 1
ATOM 831 O O . LYS A 1 102 ? 26.788 -27.387 -22.008 1.00 51.94 102 LYS A O 1
ATOM 836 N N . SER A 1 103 ? 25.542 -25.755 -22.902 1.00 51.97 103 SER A N 1
ATOM 837 C CA . SER A 1 103 ? 25.438 -26.313 -24.262 1.00 51.97 103 SER A CA 1
ATOM 838 C C . SER A 1 103 ? 26.459 -25.746 -25.258 1.00 51.97 103 SER A C 1
ATOM 840 O O . SER A 1 103 ? 26.487 -26.177 -26.406 1.00 51.97 103 SER A O 1
ATOM 842 N N . THR A 1 104 ? 27.314 -24.809 -24.839 1.00 52.34 104 THR A N 1
ATOM 843 C CA . THR A 1 104 ? 28.390 -24.217 -25.663 1.00 52.34 104 THR A CA 1
ATOM 844 C C . THR A 1 104 ? 29.793 -24.716 -25.297 1.00 52.34 104 THR A C 1
ATOM 846 O O . THR A 1 104 ? 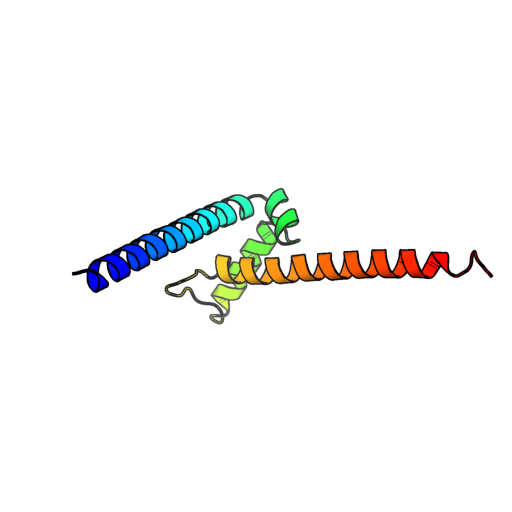30.760 -24.366 -25.967 1.00 52.34 104 THR A O 1
ATOM 849 N N . PHE A 1 105 ? 29.906 -25.566 -24.272 1.00 52.06 105 PHE A N 1
ATOM 850 C CA . PHE A 1 105 ? 31.136 -26.255 -23.860 1.00 52.06 105 PHE A CA 1
ATOM 851 C C . PHE A 1 105 ? 30.919 -27.778 -23.825 1.00 52.06 105 PHE A C 1
ATOM 853 O O . PHE A 1 105 ? 31.156 -28.437 -22.812 1.00 52.06 105 PHE A O 1
ATOM 860 N N . SER A 1 106 ? 30.400 -28.338 -24.918 1.00 41.53 106 SER A N 1
ATOM 861 C CA . SER A 1 106 ? 30.333 -29.785 -25.172 1.00 41.53 106 SER A CA 1
ATOM 862 C C . SER A 1 106 ? 30.867 -30.076 -26.562 1.00 41.53 106 SER A C 1
ATOM 864 O O . SER A 1 106 ? 30.410 -29.383 -27.496 1.00 41.53 106 SER A O 1
#

Organism: NCBI:txid43782

InterPro domains:
  IPR058353 Domain of unknown function DUF8040 [PF26138] (34-94)

Foldseek 3Di:
DVVVVVVVVVVVVVVVVLVVVVVVLVVLVVQLCQQVSVCVQQVGGSVRLVVVLVVCVVVVVAQADPRDGSSSVSSVVSNVVVVVVVVVVVVVVVVVVVVVVVVVPD